Protein AF-A0AAD9HJ63-F1 (afdb_monomer)

Radius of gyration: 16.08 Å; Cα contacts (8 Å, |Δi|>4): 70; chains: 1; bounding box: 34×43×35 Å

Sequence (99 aa):
MPKPILMEDLDVWVKPELRRQTDQAISTLRSHILQITVPSKERPQEIQLTTNFKNLLRLALEGGGKRGELMLAELMKYRVYQLCERLSRRQSWVKYHTG

Secondary structure (DSSP, 8-state):
--SPEEHHHHHHHS-GGGHHHHHHHHHHHTTTTEEEPPP-SSS--EEEE-HHHHHHHHHHHHT-S-HHHHHHHHHHHHHHHHHHHHHHHHHHHHHHH--

Solvent-accessible surface area (backbone atoms only — not comparable to full-atom values): 5740 Å² total; per-residue (Å²): 129,97,64,68,43,47,53,70,63,50,55,73,73,45,56,82,95,43,48,74,57,50,55,53,48,51,61,65,36,46,80,74,42,35,43,68,53,77,66,48,101,89,38,74,40,30,42,37,68,29,70,67,48,52,49,40,50,48,27,52,73,72,72,48,62,61,75,67,50,42,51,50,32,52,51,48,52,51,52,52,49,53,49,53,49,55,57,51,57,47,53,56,55,54,66,74,72,74,116

Nearest PDB structures (foldseek):
  8ebw-assembly1_D  TM=8.309E-01  e=2.772E-02  Homo sapiens
  6yhr-assembly1_A  TM=4.984E-01  e=6.430E-01  Homo sapiens
  4nb5-assembly1_C  TM=4.112E-01  e=1.914E+00  Mycobacterium tuberculosis H37Rv
  3l7w-assembly1_A-2  TM=4.028E-01  e=2.320E+00  Streptococcus mutans UA159
  2dqr-assembly1_B  TM=3.921E-01  e=2.638E+00  Bacillus subtilis

Structure (mmCIF, N/CA/C/O backbone):
data_AF-A0AAD9HJ63-F1
#
_entry.id   AF-A0AAD9HJ63-F1
#
loop_
_atom_site.group_PDB
_atom_site.id
_atom_site.type_symbol
_atom_site.label_atom_id
_atom_site.label_alt_id
_atom_site.label_comp_id
_atom_site.label_asym_id
_atom_site.label_entity_id
_atom_site.label_seq_id
_atom_site.pdbx_PDB_ins_code
_atom_site.Cartn_x
_atom_site.Cartn_y
_atom_site.Cartn_z
_atom_site.occupancy
_atom_site.B_iso_or_equiv
_atom_site.auth_seq_id
_atom_site.auth_comp_id
_atom_site.auth_asym_id
_atom_site.auth_atom_id
_atom_site.pdbx_PDB_model_num
ATOM 1 N N . MET A 1 1 ? -5.520 3.967 -10.001 1.00 51.53 1 MET A N 1
ATOM 2 C CA . MET A 1 1 ? -6.636 4.339 -9.105 1.00 51.53 1 MET A CA 1
ATOM 3 C C . MET A 1 1 ? -6.657 5.849 -8.907 1.00 51.53 1 MET A C 1
ATOM 5 O O . MET A 1 1 ? -5.683 6.394 -8.384 1.00 51.53 1 MET A O 1
ATOM 9 N N . PRO A 1 2 ? -7.671 6.547 -9.440 1.00 66.44 2 PRO A N 1
ATOM 10 C CA . PRO A 1 2 ? -7.793 7.994 -9.289 1.00 66.44 2 PRO A CA 1
ATOM 11 C C . PRO A 1 2 ? -8.315 8.403 -7.905 1.00 66.44 2 PRO A C 1
ATOM 13 O O . PRO A 1 2 ? -8.005 9.505 -7.472 1.00 66.44 2 PRO A O 1
ATOM 16 N N . LYS A 1 3 ? -9.041 7.519 -7.204 1.00 80.81 3 LYS A N 1
ATOM 17 C CA . LYS A 1 3 ? -9.582 7.771 -5.864 1.00 80.81 3 LYS A CA 1
ATOM 18 C C . LYS A 1 3 ? -8.889 6.905 -4.800 1.00 80.81 3 LYS A C 1
ATOM 20 O O . LYS A 1 3 ? -8.553 5.760 -5.120 1.00 80.81 3 LYS A O 1
ATOM 25 N N . PRO A 1 4 ? -8.658 7.441 -3.588 1.00 85.38 4 PRO A N 1
ATOM 26 C CA . PRO A 1 4 ? -8.303 6.644 -2.416 1.00 85.38 4 PRO A CA 1
ATOM 27 C C . PRO A 1 4 ? -9.344 5.547 -2.164 1.00 85.38 4 PRO A C 1
ATOM 29 O O . PRO A 1 4 ? -10.519 5.734 -2.475 1.00 85.38 4 PRO A O 1
ATOM 32 N N . ILE A 1 5 ? -8.904 4.409 -1.635 1.00 89.69 5 ILE A N 1
ATOM 33 C CA . ILE A 1 5 ? -9.783 3.296 -1.254 1.00 89.69 5 ILE A CA 1
ATOM 34 C C . ILE A 1 5 ? -10.163 3.482 0.215 1.00 89.69 5 ILE A C 1
ATOM 36 O O . ILE A 1 5 ? -9.297 3.842 1.014 1.00 89.69 5 ILE A O 1
ATOM 40 N N . LEU A 1 6 ? -11.416 3.224 0.585 1.00 90.44 6 LEU A N 1
ATOM 41 C CA . LEU A 1 6 ? -11.810 3.185 1.992 1.00 90.44 6 LEU A CA 1
ATOM 42 C C . LEU A 1 6 ? -11.192 1.962 2.681 1.00 90.44 6 LEU A C 1
ATOM 44 O O . LEU A 1 6 ? -11.091 0.887 2.091 1.00 90.44 6 LEU A O 1
ATOM 48 N N . MET A 1 7 ? -10.798 2.110 3.945 1.00 86.81 7 MET A N 1
ATOM 49 C CA . MET A 1 7 ? -10.283 0.984 4.733 1.00 86.81 7 MET A CA 1
ATOM 50 C C . MET A 1 7 ? -11.317 -0.150 4.843 1.00 86.81 7 MET A C 1
ATOM 52 O O . MET A 1 7 ? -10.968 -1.321 4.739 1.00 86.81 7 MET A O 1
ATOM 56 N N . GLU A 1 8 ? -12.597 0.204 4.962 1.00 86.81 8 GLU A N 1
ATOM 57 C CA . GLU A 1 8 ? -13.712 -0.748 5.043 1.00 86.81 8 GLU A CA 1
ATOM 58 C C . GLU A 1 8 ? -13.882 -1.564 3.754 1.00 86.81 8 GLU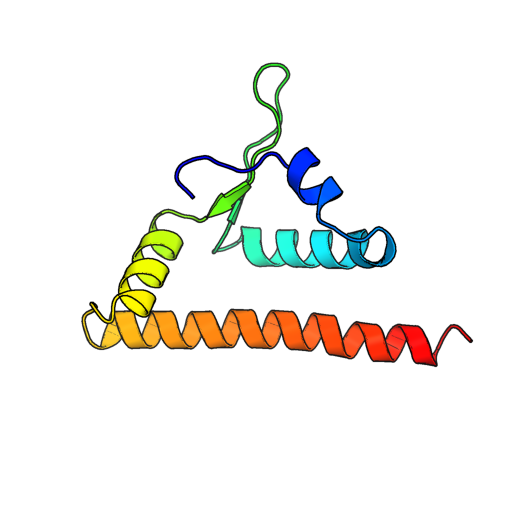 A C 1
ATOM 60 O O . GLU A 1 8 ? -14.092 -2.774 3.809 1.00 86.81 8 GLU A O 1
ATOM 65 N N . ASP A 1 9 ? -13.719 -0.934 2.586 1.00 88.88 9 ASP A N 1
ATOM 66 C CA . ASP A 1 9 ? -13.784 -1.634 1.297 1.00 88.88 9 ASP A CA 1
ATOM 67 C C . ASP A 1 9 ? -12.639 -2.649 1.161 1.00 88.88 9 ASP A C 1
ATOM 69 O O . ASP A 1 9 ? -12.818 -3.740 0.613 1.00 88.88 9 ASP A O 1
ATOM 73 N N . LEU A 1 10 ? -11.455 -2.308 1.685 1.00 85.31 10 LEU A N 1
ATOM 74 C CA . LEU A 1 10 ? -10.313 -3.217 1.701 1.00 85.31 10 LEU A CA 1
ATOM 75 C C . LEU A 1 10 ? -10.584 -4.436 2.593 1.00 85.31 10 LEU A C 1
ATOM 77 O O . LEU A 1 10 ? -10.238 -5.551 2.206 1.00 85.31 10 LEU A O 1
ATOM 81 N N . ASP A 1 11 ? -11.245 -4.250 3.737 1.00 83.75 11 ASP A N 1
ATOM 82 C CA . ASP A 1 11 ? -11.608 -5.341 4.648 1.00 83.75 11 ASP A CA 1
ATOM 83 C C . ASP A 1 11 ? -12.578 -6.350 4.020 1.00 83.75 11 ASP A C 1
ATOM 85 O O . ASP A 1 11 ? -12.521 -7.535 4.354 1.00 83.75 11 ASP A O 1
ATOM 89 N N . VAL A 1 12 ? -13.430 -5.917 3.082 1.00 88.12 12 VAL A N 1
ATOM 90 C CA . VAL A 1 12 ? -14.315 -6.809 2.310 1.00 88.12 12 VAL A CA 1
ATOM 91 C C . VAL A 1 12 ? -13.516 -7.685 1.340 1.00 88.12 12 VAL A C 1
ATOM 93 O O . VAL A 1 12 ? -13.881 -8.833 1.086 1.00 88.12 12 VAL A O 1
ATOM 96 N N . TRP A 1 13 ? -12.411 -7.173 0.795 1.00 83.25 13 TRP A N 1
ATOM 97 C CA . TRP A 1 13 ? -11.555 -7.918 -0.138 1.00 83.25 13 TRP A CA 1
ATOM 98 C C . TRP A 1 13 ? -10.580 -8.865 0.568 1.00 83.25 13 TRP A C 1
ATOM 100 O O . TRP A 1 13 ? -10.014 -9.768 -0.057 1.00 83.25 13 TRP A O 1
ATOM 110 N N . VAL A 1 14 ? -10.368 -8.670 1.867 1.00 85.69 14 VAL A N 1
ATOM 111 C CA . VAL A 1 14 ? -9.441 -9.460 2.673 1.00 85.69 14 VAL A CA 1
ATOM 112 C C . VAL A 1 14 ? -10.165 -10.667 3.255 1.00 85.69 14 VAL A C 1
ATOM 114 O O . VAL A 1 14 ? -11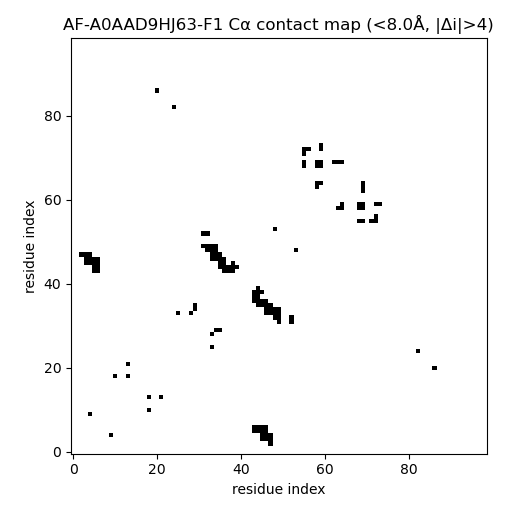.116 -10.547 4.024 1.00 85.69 14 VAL A O 1
ATOM 117 N N . LYS A 1 15 ? -9.663 -11.865 2.940 1.00 84.00 15 LYS A N 1
ATOM 118 C CA . LYS A 1 15 ? -10.140 -13.098 3.578 1.00 84.00 15 LYS A CA 1
ATOM 119 C C . LYS A 1 15 ? -9.968 -13.002 5.105 1.00 84.00 15 LYS A C 1
ATOM 121 O O . LYS A 1 15 ? -8.891 -12.576 5.540 1.00 84.00 15 LYS A O 1
ATOM 126 N N . PRO A 1 16 ? -10.955 -13.414 5.922 1.00 82.62 16 PRO A N 1
ATOM 127 C CA . PRO A 1 16 ? -10.904 -13.262 7.379 1.00 82.62 16 PRO A CA 1
ATOM 128 C C . PRO A 1 16 ? -9.628 -13.830 8.016 1.00 82.62 16 PRO A C 1
ATOM 130 O O . PRO A 1 16 ? -9.046 -13.211 8.907 1.00 82.62 16 PRO A O 1
ATOM 133 N N . GLU A 1 17 ? -9.128 -14.955 7.501 1.00 83.00 17 GLU A N 1
ATOM 134 C CA . GLU A 1 17 ? -7.937 -15.654 8.003 1.00 83.00 17 GLU A CA 1
ATOM 135 C C . GLU A 1 17 ? -6.635 -14.870 7.755 1.00 83.00 17 GLU A C 1
ATOM 137 O O . GLU A 1 17 ? -5.589 -15.174 8.332 1.00 83.00 17 GLU A O 1
ATOM 142 N N . LEU A 1 18 ? -6.683 -13.857 6.884 1.00 85.69 18 LEU A N 1
ATOM 143 C CA . LEU A 1 18 ? -5.534 -13.064 6.457 1.00 85.69 18 LEU A CA 1
ATOM 144 C C . LEU A 1 18 ? -5.494 -11.666 7.080 1.00 85.69 18 LEU A C 1
ATOM 146 O O . LEU A 1 18 ? -4.486 -10.984 6.909 1.00 85.69 18 LEU A O 1
ATOM 150 N N . ARG A 1 19 ? -6.512 -11.252 7.850 1.00 83.81 19 ARG A N 1
ATOM 151 C CA . ARG A 1 19 ? -6.611 -9.894 8.430 1.00 83.81 19 ARG A CA 1
ATOM 152 C C . ARG A 1 19 ? -5.332 -9.435 9.127 1.00 83.81 19 ARG A C 1
ATOM 154 O O . ARG A 1 19 ? -4.746 -8.430 8.746 1.00 83.81 19 ARG A O 1
ATOM 161 N N . ARG A 1 20 ? -4.807 -10.249 10.049 1.00 85.75 20 ARG A N 1
ATOM 162 C CA . ARG A 1 20 ? -3.567 -9.940 10.786 1.00 85.75 20 ARG A CA 1
ATOM 163 C C . ARG A 1 20 ? -2.357 -9.717 9.869 1.00 85.75 20 ARG A C 1
ATOM 165 O O . ARG A 1 20 ? -1.470 -8.926 10.182 1.00 85.75 20 ARG A O 1
ATOM 172 N N . GLN A 1 21 ? -2.283 -10.451 8.763 1.00 84.50 21 GLN A N 1
ATOM 173 C CA . GLN A 1 21 ? -1.181 -10.338 7.807 1.00 84.50 21 GLN A CA 1
ATOM 174 C C . GLN A 1 21 ? -1.347 -9.097 6.938 1.00 84.50 21 GLN A C 1
ATOM 176 O O . GLN A 1 21 ? -0.361 -8.413 6.667 1.00 84.50 21 GLN A O 1
ATOM 181 N N . THR A 1 22 ? -2.585 -8.786 6.555 1.00 84.94 22 THR A N 1
ATOM 182 C CA . THR A 1 22 ? -2.931 -7.544 5.869 1.00 84.94 22 THR A CA 1
ATOM 183 C C . THR A 1 22 ? -2.569 -6.336 6.727 1.00 84.94 22 THR A C 1
ATOM 185 O O . THR A 1 22 ? -1.844 -5.470 6.245 1.00 84.94 22 THR A O 1
ATOM 188 N N . ASP A 1 23 ? -2.934 -6.311 8.010 1.00 87.81 23 ASP A N 1
ATOM 189 C CA . ASP A 1 23 ? -2.575 -5.218 8.927 1.00 87.81 23 ASP A CA 1
ATOM 190 C C . ASP A 1 23 ? -1.056 -5.035 9.032 1.00 87.81 23 ASP A C 1
ATOM 192 O O . ASP A 1 23 ? -0.526 -3.921 8.978 1.00 87.81 23 ASP A O 1
ATOM 196 N N . GLN A 1 24 ? -0.320 -6.147 9.123 1.00 86.00 24 GLN A N 1
ATOM 197 C CA . GLN A 1 24 ? 1.141 -6.134 9.161 1.00 86.00 24 GLN A CA 1
ATOM 198 C C . GLN A 1 24 ? 1.753 -5.626 7.845 1.00 86.00 24 GLN A C 1
ATOM 200 O O . GLN A 1 24 ? 2.741 -4.879 7.863 1.00 86.00 24 GLN A O 1
ATOM 205 N N . ALA A 1 25 ? 1.177 -6.004 6.704 1.00 85.25 25 ALA A N 1
ATOM 206 C CA . ALA A 1 25 ? 1.589 -5.513 5.396 1.00 85.25 25 ALA A CA 1
ATOM 207 C C . ALA A 1 25 ? 1.327 -4.007 5.275 1.00 85.25 25 ALA A C 1
ATOM 209 O O . ALA A 1 25 ? 2.242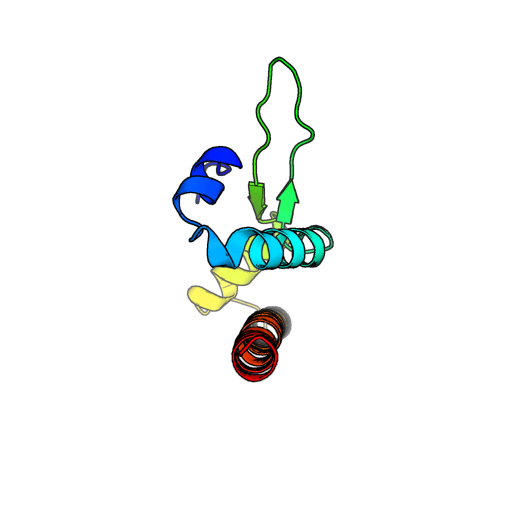 -3.263 4.928 1.00 85.25 25 ALA A O 1
ATOM 210 N N . ILE A 1 26 ? 0.131 -3.542 5.643 1.00 89.25 26 ILE A N 1
ATOM 211 C CA . ILE A 1 26 ? -0.243 -2.122 5.645 1.00 89.25 26 ILE A CA 1
ATOM 212 C C . ILE A 1 26 ? 0.720 -1.321 6.524 1.00 89.25 26 ILE A C 1
ATOM 214 O O . ILE A 1 26 ? 1.268 -0.316 6.071 1.00 89.25 26 ILE A O 1
ATOM 218 N N . SER A 1 27 ? 1.004 -1.798 7.739 1.00 87.19 27 SER A N 1
ATOM 219 C CA . SER A 1 27 ? 1.970 -1.174 8.652 1.00 87.19 27 SER A CA 1
ATOM 220 C C . SER A 1 27 ? 3.362 -1.043 8.020 1.00 87.19 27 SER A C 1
ATOM 222 O O . SER A 1 27 ? 3.969 0.028 8.052 1.00 87.19 27 SER A O 1
ATOM 224 N N . THR A 1 28 ? 3.838 -2.100 7.355 1.00 85.69 28 THR A N 1
ATOM 225 C CA . THR A 1 28 ? 5.141 -2.095 6.672 1.00 85.69 28 THR A CA 1
ATOM 226 C C . THR A 1 28 ? 5.167 -1.092 5.514 1.00 85.69 28 THR A C 1
ATOM 228 O O . THR A 1 28 ? 6.125 -0.330 5.349 1.00 85.69 28 THR A O 1
ATOM 231 N N . LEU A 1 29 ? 4.103 -1.072 4.711 1.00 86.56 29 LEU A N 1
ATOM 232 C CA . LEU A 1 29 ? 4.002 -0.263 3.499 1.00 86.56 29 LEU A CA 1
ATOM 233 C C . LEU A 1 29 ? 3.750 1.228 3.787 1.00 86.56 29 LEU A C 1
ATOM 235 O O . LEU A 1 29 ? 4.132 2.071 2.972 1.00 86.56 29 LEU A O 1
ATOM 239 N N . ARG A 1 30 ? 3.176 1.571 4.948 1.00 87.81 30 ARG A N 1
ATOM 240 C CA . ARG A 1 30 ? 2.878 2.951 5.384 1.00 87.81 30 ARG A CA 1
ATOM 241 C C . ARG A 1 30 ? 4.097 3.878 5.409 1.00 87.81 30 ARG A C 1
ATOM 243 O O . ARG A 1 30 ? 3.950 5.088 5.308 1.00 87.81 30 ARG A O 1
ATOM 250 N N . SER A 1 31 ? 5.300 3.327 5.543 1.00 76.94 31 SER A N 1
ATOM 251 C CA . SER A 1 31 ? 6.529 4.121 5.652 1.00 76.94 31 SER A CA 1
ATOM 252 C C . SER A 1 31 ? 6.942 4.816 4.344 1.00 76.94 31 SER A C 1
ATOM 254 O O . SER A 1 31 ? 7.496 5.908 4.394 1.00 76.94 31 SER A O 1
ATOM 256 N N . HIS A 1 32 ? 6.680 4.205 3.180 1.00 77.88 32 HIS A N 1
ATOM 257 C CA . HIS A 1 32 ? 7.207 4.697 1.893 1.00 77.88 32 HIS A CA 1
ATOM 258 C C . HIS A 1 32 ? 6.239 4.550 0.705 1.00 77.88 32 HIS A C 1
ATOM 260 O O . HIS A 1 32 ? 6.393 5.235 -0.307 1.00 77.88 32 HIS A O 1
ATOM 266 N N . ILE A 1 33 ? 5.246 3.660 0.801 1.00 87.69 33 ILE A N 1
ATOM 267 C CA . ILE A 1 33 ? 4.393 3.260 -0.330 1.00 87.69 33 ILE A CA 1
ATOM 268 C C . ILE A 1 33 ? 2.958 3.752 -0.143 1.00 87.69 33 ILE A C 1
ATOM 270 O O . ILE A 1 33 ? 2.373 4.275 -1.091 1.00 87.69 33 ILE A O 1
ATOM 274 N N . LEU A 1 34 ? 2.400 3.620 1.064 1.00 90.12 34 LEU A N 1
ATOM 275 C CA . LEU A 1 34 ? 1.022 4.010 1.369 1.00 90.12 34 LEU A CA 1
ATOM 276 C C . LEU A 1 34 ? 0.964 5.329 2.139 1.00 90.12 34 LEU A C 1
ATOM 278 O O . LEU A 1 34 ? 1.704 5.535 3.094 1.00 90.12 34 LEU A O 1
ATOM 282 N N . GLN A 1 35 ? 0.014 6.179 1.771 1.00 90.31 35 GLN A N 1
ATOM 283 C CA . GLN A 1 35 ? -0.524 7.225 2.629 1.00 90.31 35 GLN A CA 1
ATOM 284 C C . GLN A 1 35 ? -1.863 6.749 3.178 1.00 90.31 35 GLN A C 1
ATOM 286 O O . GLN A 1 35 ? -2.725 6.300 2.423 1.00 90.31 35 GLN A O 1
ATOM 291 N N . ILE A 1 36 ? -2.016 6.861 4.493 1.00 89.19 36 ILE A N 1
ATOM 292 C CA . ILE A 1 36 ? -3.244 6.514 5.203 1.00 89.19 36 ILE A CA 1
ATOM 293 C C . ILE A 1 36 ? -3.740 7.784 5.876 1.00 89.19 36 ILE A C 1
ATOM 295 O O . ILE A 1 36 ? -2.985 8.407 6.631 1.00 89.19 36 ILE A O 1
ATOM 299 N N . THR A 1 37 ? -4.972 8.187 5.585 1.00 87.06 37 THR A N 1
ATOM 300 C CA . THR A 1 37 ? -5.569 9.363 6.223 1.00 87.06 37 THR A CA 1
ATOM 301 C C . THR A 1 37 ? -5.869 9.066 7.689 1.00 87.06 37 THR A C 1
ATOM 303 O O . THR A 1 37 ? -6.124 7.926 8.084 1.00 87.06 37 THR A O 1
ATOM 306 N N . VAL A 1 38 ? -5.790 10.097 8.528 1.00 84.50 38 VAL A N 1
ATOM 307 C CA . VAL A 1 38 ? -6.234 9.981 9.918 1.00 84.50 38 VAL A CA 1
ATOM 308 C C . VAL A 1 38 ? -7.765 10.003 9.907 1.00 84.50 38 VAL A C 1
ATOM 310 O O . VAL A 1 38 ? -8.323 10.941 9.331 1.00 84.50 38 VAL A O 1
ATOM 313 N N . PRO A 1 39 ? -8.444 9.004 10.497 1.00 86.94 39 PRO A N 1
ATOM 314 C CA . PRO A 1 39 ? -9.899 9.004 10.565 1.00 86.94 39 PRO A CA 1
ATOM 315 C C . PRO A 1 39 ? -10.404 10.203 11.376 1.00 86.94 39 PRO A C 1
ATOM 317 O O . PRO A 1 39 ? -9.877 10.508 12.448 1.00 86.94 39 PRO A O 1
ATOM 320 N N . SER A 1 40 ? -11.443 10.868 10.877 1.00 86.69 40 SER A N 1
ATOM 321 C CA . SER A 1 40 ? -12.187 11.914 11.582 1.00 86.69 40 SER A CA 1
ATOM 322 C C . SER A 1 40 ? -13.693 11.685 11.428 1.00 86.69 40 SER A C 1
ATOM 324 O O . SER A 1 40 ? -14.124 10.866 10.620 1.00 86.69 40 SER A O 1
ATOM 326 N N . LYS A 1 41 ? -14.518 12.419 12.188 1.00 82.19 41 LYS A N 1
ATOM 327 C CA . LYS A 1 41 ? -15.989 12.320 12.083 1.00 82.19 41 LYS A CA 1
ATOM 328 C C . LYS A 1 41 ? -16.519 12.632 10.676 1.00 82.19 41 LYS A C 1
ATOM 330 O O . LYS A 1 41 ? -17.583 12.153 10.313 1.00 82.19 41 LYS A O 1
ATOM 335 N N . GLU A 1 42 ? -15.783 13.434 9.914 1.00 82.81 42 GLU A N 1
ATOM 336 C CA . GLU A 1 42 ? -16.159 13.901 8.574 1.00 82.81 42 GLU A CA 1
ATOM 337 C C . GLU A 1 42 ? -15.425 13.143 7.465 1.00 82.81 42 GLU A C 1
ATOM 339 O O . GLU A 1 42 ? -15.866 13.150 6.317 1.00 82.81 42 GLU A O 1
ATOM 344 N N . ARG A 1 43 ? -14.295 12.500 7.791 1.00 82.00 43 ARG A N 1
ATOM 345 C CA . ARG A 1 43 ? -13.434 11.831 6.820 1.00 82.00 43 ARG A CA 1
ATOM 346 C C . ARG A 1 43 ? -13.128 10.396 7.259 1.00 82.00 43 ARG A C 1
ATOM 348 O O . ARG A 1 43 ? -12.346 10.215 8.199 1.00 82.00 43 ARG A O 1
ATOM 355 N N . PRO A 1 44 ? -13.682 9.380 6.571 1.00 86.69 44 PRO A N 1
ATOM 356 C CA . PRO A 1 44 ? -13.339 7.992 6.844 1.00 86.69 44 PRO A CA 1
ATOM 357 C C . PRO A 1 44 ? -11.856 7.724 6.553 1.00 86.69 44 PRO A C 1
ATOM 359 O O . PRO A 1 44 ? -11.177 8.487 5.856 1.00 86.69 44 PRO A O 1
ATOM 362 N N . GLN A 1 45 ? -11.337 6.633 7.116 1.00 90.56 45 GLN A N 1
ATOM 363 C CA . GLN A 1 45 ? -9.960 6.228 6.871 1.00 90.56 45 GLN A CA 1
ATOM 364 C C . GLN A 1 45 ? -9.803 5.742 5.427 1.00 90.56 45 GLN A C 1
ATOM 366 O O . GLN A 1 45 ? -10.496 4.832 4.976 1.00 90.56 45 GLN A O 1
ATOM 371 N N . GLU A 1 46 ? -8.860 6.346 4.716 1.00 91.50 46 GLU A N 1
ATOM 372 C CA . GLU A 1 46 ? -8.581 6.101 3.308 1.00 91.50 46 GLU A CA 1
ATOM 373 C C . GLU A 1 46 ? -7.136 5.642 3.138 1.00 91.50 46 GLU A C 1
ATOM 375 O O . GLU A 1 46 ? -6.221 6.158 3.787 1.00 91.50 46 GLU A O 1
ATOM 380 N N . ILE A 1 47 ? -6.924 4.715 2.208 1.00 90.81 47 ILE A N 1
ATOM 381 C CA . ILE A 1 47 ? -5.614 4.253 1.766 1.00 90.81 47 ILE A CA 1
ATOM 382 C C . ILE A 1 47 ? -5.376 4.723 0.331 1.00 90.81 47 ILE A C 1
ATOM 384 O O . ILE A 1 47 ? -6.183 4.494 -0.572 1.00 90.81 47 ILE A O 1
ATOM 388 N N . GLN A 1 48 ? -4.214 5.328 0.094 1.00 91.00 48 GLN A N 1
ATOM 389 C CA . GLN A 1 48 ? -3.736 5.662 -1.245 1.00 91.00 48 GLN A CA 1
ATOM 390 C C . GLN A 1 48 ? -2.235 5.399 -1.388 1.00 91.00 48 GLN A C 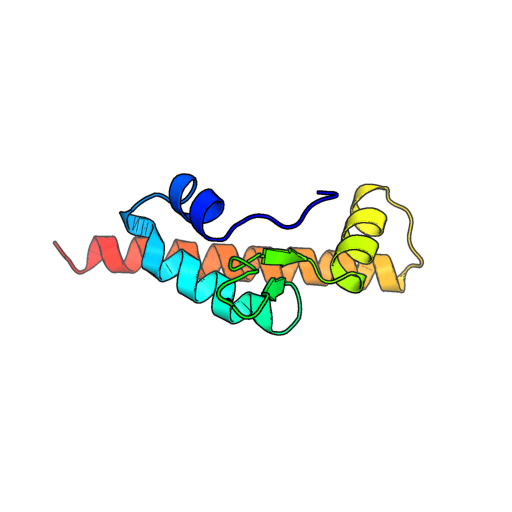1
ATOM 392 O O . GLN A 1 48 ? -1.494 5.399 -0.410 1.00 91.00 48 GLN A O 1
ATOM 397 N N . LEU A 1 49 ? -1.762 5.200 -2.620 1.00 89.06 49 LEU A N 1
ATOM 398 C CA . LEU A 1 49 ? -0.324 5.172 -2.902 1.00 89.06 49 LEU A CA 1
ATOM 399 C C . LEU A 1 49 ? 0.256 6.588 -2.817 1.00 89.06 49 LEU A C 1
ATOM 401 O O . LEU A 1 49 ? -0.400 7.549 -3.222 1.00 89.06 4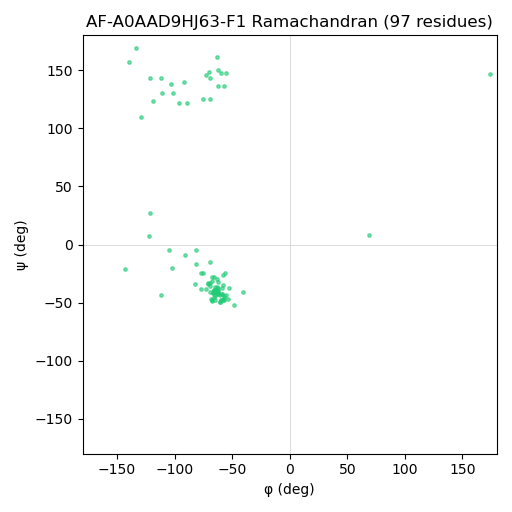9 LEU A O 1
ATOM 405 N N . THR A 1 50 ? 1.501 6.721 -2.359 1.00 90.12 50 THR A N 1
ATOM 406 C CA . THR A 1 50 ? 2.226 7.995 -2.453 1.00 90.12 50 THR A CA 1
ATOM 407 C C . THR A 1 50 ? 2.361 8.422 -3.918 1.00 90.12 50 THR A C 1
ATOM 409 O O . THR A 1 50 ? 2.511 7.589 -4.819 1.00 90.12 50 THR A O 1
ATOM 412 N N . THR A 1 51 ? 2.352 9.733 -4.172 1.00 88.38 51 THR A N 1
ATOM 413 C CA . THR A 1 51 ? 2.507 10.290 -5.527 1.00 88.38 51 THR A CA 1
ATOM 414 C C . THR A 1 51 ? 3.784 9.791 -6.204 1.00 88.38 51 THR A C 1
ATOM 416 O O . THR A 1 51 ? 3.738 9.364 -7.356 1.00 88.38 51 THR A O 1
ATOM 419 N N . ASN A 1 52 ? 4.905 9.754 -5.473 1.00 85.31 52 ASN A N 1
ATOM 420 C CA . ASN A 1 52 ? 6.173 9.235 -5.992 1.00 85.31 52 ASN A CA 1
ATOM 421 C C . ASN A 1 52 ? 6.069 7.768 -6.403 1.00 85.31 52 ASN A C 1
ATOM 423 O O . ASN A 1 52 ? 6.452 7.423 -7.518 1.00 85.31 52 ASN A O 1
ATOM 427 N N . PHE A 1 53 ? 5.524 6.909 -5.539 1.00 85.44 53 PHE A N 1
ATOM 428 C CA . PHE A 1 53 ? 5.392 5.491 -5.855 1.00 85.44 53 PHE A CA 1
ATOM 429 C C . PHE A 1 53 ? 4.468 5.266 -7.056 1.00 85.44 53 PHE A C 1
ATOM 431 O O . PHE A 1 53 ? 4.789 4.477 -7.940 1.00 85.44 53 PHE A O 1
ATOM 438 N N . LYS A 1 54 ? 3.352 6.001 -7.136 1.00 86.69 54 LYS A N 1
ATOM 439 C CA . LYS A 1 54 ? 2.413 5.937 -8.265 1.00 86.69 54 LYS A CA 1
ATOM 440 C C . LYS A 1 54 ? 3.077 6.334 -9.587 1.00 86.69 54 LYS A C 1
ATOM 442 O O . LYS A 1 54 ? 2.874 5.649 -10.586 1.00 86.69 54 LYS A O 1
ATOM 447 N N . ASN A 1 55 ? 3.880 7.397 -9.584 1.00 86.31 55 ASN A N 1
ATOM 448 C CA . ASN A 1 55 ? 4.604 7.859 -10.767 1.00 86.31 55 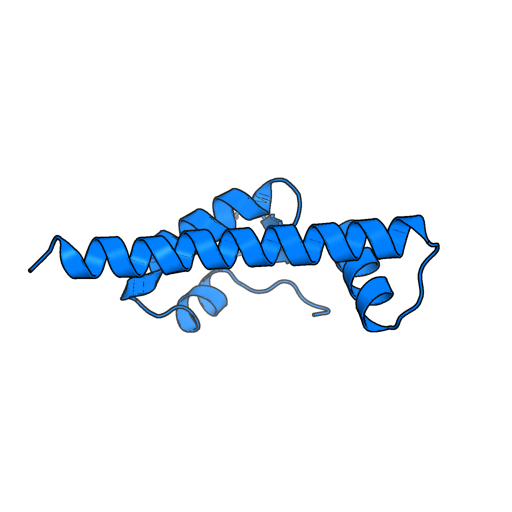ASN A CA 1
ATOM 449 C C . ASN A 1 55 ? 5.677 6.853 -11.193 1.00 86.31 55 ASN A C 1
ATOM 451 O O . ASN A 1 55 ? 5.712 6.459 -12.354 1.00 86.31 55 ASN A O 1
ATOM 455 N N . LEU A 1 56 ? 6.497 6.378 -10.252 1.00 83.19 56 LEU A N 1
ATOM 456 C CA . LEU A 1 56 ? 7.539 5.385 -10.526 1.00 83.19 56 LEU A CA 1
ATOM 457 C C . LEU A 1 56 ? 6.957 4.061 -11.033 1.00 83.19 56 LEU A C 1
ATOM 459 O O . LEU A 1 56 ? 7.484 3.481 -11.976 1.00 83.19 56 LEU A O 1
ATOM 463 N N . LEU A 1 57 ? 5.851 3.595 -10.449 1.00 82.44 57 LEU A N 1
ATOM 464 C CA . LEU A 1 57 ? 5.174 2.382 -10.902 1.00 82.44 57 LEU A CA 1
ATOM 465 C C . LEU A 1 57 ? 4.602 2.554 -12.313 1.00 82.44 57 LEU A C 1
ATOM 467 O O . LEU A 1 57 ? 4.717 1.648 -13.131 1.00 82.44 57 LEU A O 1
ATOM 471 N N . ARG A 1 58 ? 4.013 3.716 -12.611 1.00 84.50 58 ARG A N 1
ATOM 472 C CA . ARG A 1 58 ? 3.496 4.026 -13.947 1.00 84.50 58 ARG A CA 1
ATOM 473 C C . ARG A 1 58 ? 4.610 4.001 -14.993 1.00 84.50 58 ARG A C 1
ATOM 475 O O . ARG A 1 58 ? 4.480 3.295 -15.983 1.00 84.50 58 ARG A O 1
ATOM 482 N N . LEU A 1 59 ? 5.713 4.692 -14.715 1.00 82.19 59 LEU A N 1
ATOM 483 C CA . LEU A 1 59 ? 6.922 4.702 -15.539 1.00 82.19 59 LEU A CA 1
ATOM 484 C C . LEU A 1 59 ? 7.428 3.275 -15.819 1.00 82.19 59 LEU A C 1
ATOM 486 O O . LEU A 1 59 ? 7.650 2.885 -16.963 1.00 82.19 59 LEU A O 1
ATOM 490 N N . ALA A 1 60 ? 7.500 2.447 -14.778 1.00 79.12 60 ALA A N 1
ATOM 491 C CA . ALA A 1 60 ? 7.931 1.056 -14.888 1.00 79.12 60 ALA A CA 1
ATOM 492 C C . ALA A 1 60 ? 7.027 0.175 -15.759 1.00 79.12 60 ALA A C 1
ATOM 494 O O . ALA A 1 60 ? 7.519 -0.745 -16.409 1.00 79.12 60 ALA A O 1
ATOM 495 N N . LEU A 1 61 ? 5.713 0.408 -15.713 1.00 79.69 61 LEU A N 1
ATOM 496 C CA . LEU A 1 61 ? 4.719 -0.364 -16.462 1.00 79.69 61 LEU A CA 1
ATOM 497 C C . LEU A 1 61 ? 4.591 0.113 -17.912 1.00 79.69 61 LEU A C 1
ATOM 499 O O . LEU A 1 61 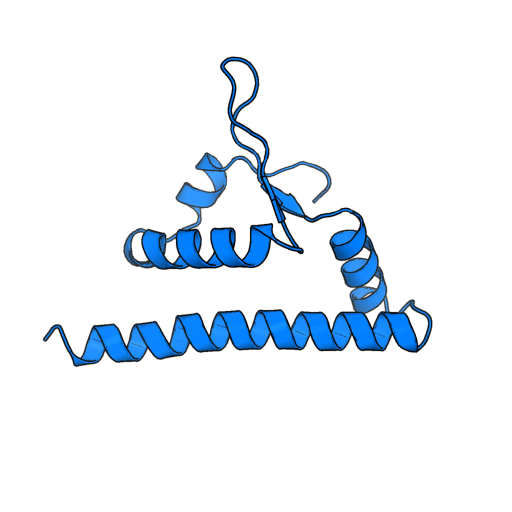? 4.372 -0.701 -18.800 1.00 79.69 61 LEU A O 1
ATOM 503 N N . GLU A 1 62 ? 4.750 1.414 -18.152 1.00 83.56 62 GLU A N 1
ATOM 504 C CA . GLU A 1 62 ? 4.727 2.020 -19.489 1.00 83.56 62 GLU A CA 1
ATOM 505 C C . GLU A 1 62 ? 6.084 1.884 -20.211 1.00 83.56 62 GLU A C 1
ATOM 507 O O . GLU A 1 62 ? 6.209 2.259 -21.373 1.00 83.56 62 GLU A O 1
ATOM 512 N N . GLY A 1 63 ? 7.111 1.352 -19.533 1.00 70.19 63 GLY A N 1
ATOM 513 C CA . GLY A 1 63 ? 8.473 1.225 -20.063 1.00 70.19 63 GLY A CA 1
ATOM 514 C C . GLY A 1 63 ? 9.199 2.565 -20.236 1.00 70.19 63 GLY A C 1
ATOM 515 O O . GLY A 1 63 ? 10.284 2.611 -20.812 1.00 70.19 63 GLY A O 1
ATOM 516 N N . GLY A 1 64 ? 8.615 3.659 -19.744 1.00 63.91 64 GLY A N 1
ATOM 517 C CA . GLY A 1 64 ? 9.185 4.997 -19.799 1.00 63.91 64 GLY A CA 1
ATOM 518 C C . GLY A 1 64 ? 9.897 5.316 -18.496 1.00 63.91 64 GLY A C 1
ATOM 519 O O . GLY A 1 64 ? 9.284 5.288 -17.445 1.00 63.91 64 GLY A O 1
ATOM 520 N N . GLY A 1 65 ? 11.184 5.636 -18.538 1.00 62.03 65 GLY A N 1
ATOM 521 C CA . GLY A 1 65 ? 11.932 6.083 -17.365 1.00 62.03 65 GLY A CA 1
ATOM 522 C C . GLY A 1 65 ? 13.409 6.227 -17.692 1.00 62.03 65 GLY A C 1
ATOM 523 O O . GLY A 1 65 ? 13.950 5.477 -18.509 1.00 62.03 65 GLY A O 1
ATOM 524 N N . LYS A 1 66 ? 14.097 7.187 -17.068 1.00 66.31 66 LYS A N 1
ATOM 525 C CA . LYS A 1 66 ? 15.568 7.221 -17.151 1.00 66.31 66 LYS A CA 1
ATOM 526 C C . LYS A 1 66 ? 16.120 5.945 -16.505 1.00 66.31 66 LYS A C 1
ATOM 528 O O . LYS A 1 66 ? 15.520 5.427 -15.568 1.00 66.31 66 LYS A O 1
ATOM 533 N N . ARG A 1 67 ? 17.282 5.445 -16.958 1.00 60.22 67 ARG A N 1
ATOM 534 C CA . ARG A 1 67 ? 17.910 4.191 -16.465 1.00 60.22 67 ARG A CA 1
ATOM 535 C C . ARG A 1 67 ? 17.817 3.995 -14.937 1.00 60.22 67 ARG A C 1
ATOM 537 O O . ARG A 1 67 ? 17.537 2.889 -14.492 1.00 60.22 67 ARG A O 1
ATOM 544 N N . GLY A 1 68 ? 18.007 5.054 -14.144 1.00 62.50 68 GLY A N 1
ATOM 545 C CA . GLY A 1 68 ? 17.904 5.000 -12.678 1.00 62.50 68 GLY A CA 1
ATOM 546 C C . GLY A 1 68 ? 16.481 4.822 -12.126 1.00 62.50 68 GLY A C 1
ATOM 547 O O . GLY A 1 68 ? 16.296 4.132 -11.130 1.00 62.50 68 GLY A O 1
ATOM 548 N N . GLU A 1 69 ? 15.463 5.380 -12.777 1.00 63.19 69 GLU A N 1
ATOM 549 C CA . GLU A 1 69 ? 14.053 5.255 -12.371 1.00 63.19 69 GLU A CA 1
ATOM 550 C C . GLU A 1 69 ? 13.515 3.853 -12.666 1.00 63.19 69 GLU A C 1
ATOM 552 O O . GLU A 1 69 ? 12.810 3.276 -11.840 1.00 63.19 69 GLU A O 1
ATOM 557 N N . LEU A 1 70 ? 13.925 3.271 -13.798 1.00 63.56 70 LEU A N 1
ATOM 558 C CA . LEU A 1 70 ? 13.653 1.870 -14.125 1.00 63.56 70 LEU A CA 1
ATOM 559 C C . LEU A 1 70 ? 14.312 0.928 -13.108 1.00 63.56 70 LEU A C 1
ATOM 561 O O . LEU A 1 70 ? 13.684 -0.023 -12.650 1.00 63.56 70 LEU A O 1
ATOM 565 N N . MET A 1 71 ? 15.546 1.225 -12.691 1.00 66.38 71 MET A N 1
ATOM 566 C CA . MET A 1 71 ? 16.253 0.440 -11.677 1.00 66.38 71 MET A CA 1
ATOM 567 C C . MET A 1 71 ? 15.583 0.539 -10.297 1.00 66.38 71 MET A C 1
ATOM 569 O O . MET A 1 71 ? 15.418 -0.472 -9.617 1.00 66.38 71 MET A O 1
ATOM 573 N N . LEU A 1 72 ? 15.136 1.734 -9.896 1.00 66.44 72 LEU A N 1
ATOM 574 C CA . LEU A 1 72 ? 14.361 1.930 -8.667 1.00 66.44 72 LEU A CA 1
ATOM 575 C C . LEU A 1 72 ? 13.023 1.196 -8.715 1.00 66.44 72 LEU A C 1
ATOM 577 O O . LEU A 1 72 ? 12.640 0.561 -7.735 1.00 66.44 72 LEU A O 1
ATOM 581 N N . ALA A 1 73 ? 12.320 1.245 -9.844 1.00 64.31 73 ALA A N 1
ATOM 582 C CA . ALA A 1 73 ? 11.077 0.514 -10.003 1.00 64.31 73 ALA A CA 1
ATOM 583 C C . ALA A 1 73 ? 11.275 -1.002 -9.910 1.00 64.31 73 ALA A C 1
ATOM 585 O O . ALA A 1 73 ? 10.491 -1.677 -9.247 1.00 64.31 73 ALA A O 1
ATOM 586 N N . GLU A 1 74 ? 12.339 -1.533 -10.510 1.00 67.44 74 GLU A N 1
ATOM 587 C CA . GLU A 1 74 ? 12.660 -2.958 -10.438 1.00 67.44 74 GLU A CA 1
ATOM 588 C C . GLU A 1 74 ? 13.029 -3.385 -9.007 1.00 67.44 74 GLU A C 1
ATOM 590 O O . GLU A 1 74 ? 12.540 -4.397 -8.502 1.00 67.44 74 GLU A O 1
ATOM 595 N N . LEU A 1 75 ? 13.788 -2.554 -8.285 1.00 70.12 75 LEU A N 1
ATOM 596 C CA . LEU A 1 75 ? 14.064 -2.755 -6.858 1.00 70.12 75 LEU A CA 1
ATOM 597 C C . LEU A 1 75 ? 12.790 -2.698 -6.005 1.00 70.12 75 LEU A C 1
ATOM 599 O O . LEU A 1 75 ? 12.648 -3.463 -5.047 1.00 70.12 75 LEU A O 1
ATOM 603 N N . MET A 1 76 ? 11.842 -1.822 -6.346 1.00 67.62 76 MET A N 1
ATOM 604 C CA . MET A 1 76 ? 10.552 -1.748 -5.662 1.00 67.62 76 MET A CA 1
ATOM 605 C C . MET A 1 76 ? 9.682 -2.975 -5.942 1.00 67.62 76 MET A C 1
ATOM 607 O O . MET A 1 76 ? 9.103 -3.513 -4.997 1.00 67.62 76 MET A O 1
ATOM 611 N N . LYS A 1 77 ? 9.649 -3.485 -7.182 1.00 67.50 77 LYS A N 1
ATOM 612 C CA . LYS A 1 77 ? 9.008 -4.774 -7.500 1.00 67.50 77 LYS A CA 1
ATOM 613 C C . LYS A 1 77 ? 9.611 -5.898 -6.660 1.00 67.50 77 LYS A C 1
ATOM 615 O O . LYS A 1 77 ? 8.870 -6.658 -6.042 1.00 67.50 77 LYS A O 1
ATOM 620 N N . TYR A 1 78 ? 10.940 -5.953 -6.556 1.00 69.75 78 TYR A N 1
ATOM 621 C CA . TYR A 1 78 ? 11.637 -6.969 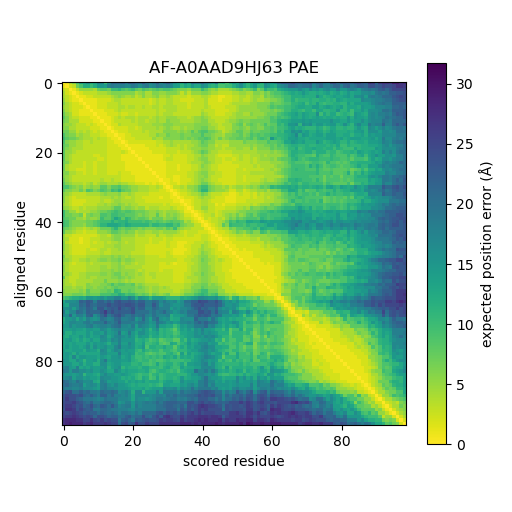-5.768 1.00 69.75 78 TYR A CA 1
ATOM 622 C C . TYR A 1 78 ? 11.341 -6.859 -4.263 1.00 69.75 78 TYR A C 1
ATOM 624 O O . TYR A 1 78 ? 11.085 -7.862 -3.598 1.00 69.75 78 TYR A O 1
ATOM 632 N N . ARG A 1 79 ? 11.292 -5.639 -3.712 1.00 67.06 79 ARG A N 1
ATOM 633 C CA . ARG A 1 79 ? 10.902 -5.385 -2.311 1.00 67.06 79 ARG A CA 1
ATOM 634 C C . ARG A 1 79 ? 9.468 -5.822 -2.018 1.00 67.06 79 ARG A C 1
ATOM 636 O O . ARG A 1 79 ? 9.233 -6.418 -0.966 1.00 67.06 79 ARG A O 1
ATOM 643 N N . VAL A 1 80 ? 8.527 -5.539 -2.922 1.00 67.62 80 VAL A N 1
ATOM 644 C CA . VAL A 1 80 ? 7.129 -5.981 -2.795 1.00 67.62 80 VAL A CA 1
ATOM 645 C C . VAL A 1 80 ? 7.052 -7.504 -2.893 1.00 67.62 80 VAL A C 1
ATOM 647 O O . VAL A 1 80 ? 6.441 -8.130 -2.032 1.00 67.62 80 VAL A O 1
ATOM 650 N N . TYR A 1 81 ? 7.751 -8.115 -3.851 1.00 68.12 81 TYR A N 1
ATOM 651 C CA . TYR A 1 81 ? 7.821 -9.570 -3.993 1.00 68.12 81 TYR A CA 1
ATOM 652 C C . TYR A 1 81 ? 8.376 -10.250 -2.732 1.00 68.12 81 TYR A C 1
ATOM 654 O O . TYR A 1 81 ? 7.749 -11.161 -2.199 1.00 68.12 81 TYR A O 1
ATOM 662 N N . GLN A 1 82 ? 9.489 -9.763 -2.174 1.00 66.94 82 GLN A N 1
ATOM 663 C CA . GLN A 1 82 ? 10.044 -10.299 -0.925 1.00 66.94 82 GLN A CA 1
ATOM 664 C C . GLN A 1 82 ? 9.144 -10.063 0.297 1.00 66.94 82 GLN A C 1
ATOM 666 O O . GLN A 1 82 ? 9.201 -10.812 1.276 1.00 66.94 82 GLN A O 1
ATOM 671 N N . LEU A 1 83 ? 8.326 -9.006 0.300 1.00 64.81 83 LEU A N 1
ATOM 672 C CA . LEU A 1 83 ? 7.301 -8.820 1.325 1.00 64.81 83 LEU A CA 1
ATOM 673 C C . LEU A 1 83 ? 6.214 -9.895 1.187 1.00 64.81 83 LEU A C 1
ATOM 675 O O . LEU A 1 83 ? 5.912 -10.566 2.172 1.00 64.81 83 LEU A O 1
ATOM 679 N N . CYS A 1 84 ? 5.701 -10.114 -0.025 1.00 61.97 84 CYS A N 1
ATOM 680 C CA . CYS A 1 84 ? 4.730 -11.168 -0.318 1.00 61.97 84 CYS A CA 1
ATOM 681 C C . CYS A 1 84 ? 5.271 -12.562 0.026 1.00 61.97 84 CYS A C 1
ATOM 683 O O . CYS A 1 84 ? 4.570 -13.355 0.648 1.00 61.97 84 CYS A O 1
ATOM 685 N N . GLU A 1 85 ? 6.530 -12.853 -0.301 1.00 66.75 85 GLU A N 1
ATOM 686 C CA . GLU A 1 85 ? 7.153 -14.143 -0.013 1.00 66.75 85 GLU A CA 1
ATOM 687 C C . GLU A 1 85 ? 7.328 -14.379 1.495 1.00 66.75 85 GLU A C 1
ATOM 689 O O . GLU A 1 85 ? 7.031 -15.466 1.990 1.00 66.75 85 GLU A O 1
ATOM 694 N N . ARG A 1 86 ? 7.738 -13.359 2.262 1.00 64.94 86 ARG A N 1
ATOM 695 C CA . ARG A 1 86 ? 7.817 -13.456 3.732 1.00 64.94 86 ARG A CA 1
ATOM 696 C C . ARG A 1 86 ? 6.451 -13.671 4.375 1.00 64.94 86 ARG A C 1
ATOM 698 O O . ARG A 1 86 ? 6.353 -14.434 5.336 1.00 64.94 86 ARG A O 1
ATOM 705 N N . LEU A 1 87 ? 5.412 -13.018 3.857 1.00 59.62 87 LEU A N 1
ATOM 706 C CA . LEU A 1 87 ? 4.037 -13.230 4.312 1.00 59.62 87 LEU A CA 1
ATOM 707 C C . LEU A 1 87 ? 3.554 -14.649 3.957 1.00 59.62 87 LEU A C 1
ATOM 709 O O . LEU A 1 87 ? 2.982 -15.324 4.808 1.00 59.62 87 LEU A O 1
ATOM 713 N N . SER A 1 88 ? 3.877 -15.145 2.759 1.00 61.62 88 SER A N 1
ATOM 714 C CA . SER A 1 88 ? 3.515 -16.488 2.283 1.00 61.62 88 SER A CA 1
ATOM 715 C C . SER A 1 88 ? 4.237 -17.619 3.036 1.00 61.62 88 SER A C 1
ATOM 717 O O . SER A 1 88 ? 3.600 -18.547 3.532 1.00 61.62 88 SER A O 1
ATOM 719 N N . ARG A 1 89 ? 5.560 -17.526 3.243 1.00 58.91 89 ARG A N 1
ATOM 720 C CA . ARG A 1 89 ? 6.330 -18.536 4.001 1.00 58.91 89 ARG A CA 1
ATOM 721 C C . ARG A 1 89 ? 5.879 -18.641 5.465 1.00 58.91 89 ARG A C 1
ATOM 723 O O . ARG A 1 89 ? 5.888 -19.734 6.028 1.00 58.91 89 ARG A O 1
ATOM 730 N N . ARG A 1 90 ? 5.427 -17.537 6.076 1.00 54.34 90 ARG A N 1
ATOM 731 C CA . ARG A 1 90 ? 4.821 -17.556 7.421 1.00 54.34 90 ARG A CA 1
ATOM 732 C C . ARG A 1 90 ? 3.476 -18.286 7.463 1.00 54.34 90 ARG A C 1
ATOM 734 O O . ARG A 1 90 ? 3.191 -18.912 8.478 1.00 54.34 90 ARG A O 1
ATOM 741 N N . GLN A 1 91 ? 2.682 -18.268 6.389 1.00 51.81 91 GLN A N 1
ATOM 742 C CA . GLN A 1 91 ? 1.438 -19.048 6.332 1.00 51.81 91 GLN A CA 1
ATOM 743 C C . GLN A 1 91 ? 1.691 -20.555 6.362 1.00 51.81 91 GLN A C 1
ATOM 745 O O . GLN A 1 91 ? 0.970 -21.267 7.058 1.00 51.81 91 GLN A O 1
ATOM 750 N N . SER A 1 92 ? 2.723 -21.039 5.660 1.00 48.16 92 SER A N 1
ATOM 751 C CA . SER A 1 92 ? 3.134 -22.444 5.782 1.00 48.16 92 SER A CA 1
ATOM 752 C C . SER A 1 92 ? 3.518 -22.766 7.224 1.00 48.16 92 SER A C 1
ATOM 754 O O . SER A 1 92 ? 3.010 -23.729 7.782 1.00 48.16 92 SER A O 1
ATOM 756 N N . TRP A 1 93 ? 4.332 -21.930 7.873 1.00 40.22 93 TRP A N 1
ATOM 757 C CA . TRP A 1 93 ? 4.794 -22.196 9.241 1.00 40.22 93 TRP A CA 1
ATOM 758 C C . TRP A 1 93 ? 3.651 -22.256 10.275 1.00 40.22 93 TRP A C 1
ATOM 760 O O . TRP A 1 93 ? 3.647 -23.134 11.131 1.00 40.22 93 TRP A O 1
ATOM 770 N N . VAL A 1 94 ? 2.634 -21.392 10.157 1.00 47.81 94 VAL A N 1
ATOM 771 C CA . VAL A 1 94 ? 1.445 -21.423 11.036 1.00 47.81 94 VAL A CA 1
ATOM 772 C C . VAL A 1 94 ? 0.569 -22.658 10.781 1.00 47.81 94 VAL A C 1
ATOM 774 O O . VAL A 1 94 ? 0.046 -23.239 11.729 1.00 47.81 94 VAL A O 1
ATOM 777 N N . LYS A 1 95 ? 0.443 -23.118 9.529 1.00 50.03 95 LYS A N 1
ATOM 778 C CA . LYS A 1 95 ? -0.317 -24.342 9.214 1.00 50.03 95 LYS A CA 1
ATOM 779 C C . LYS A 1 95 ? 0.333 -25.623 9.753 1.00 50.03 95 LYS A C 1
ATOM 781 O O . LYS A 1 95 ? -0.392 -26.563 10.045 1.00 50.03 95 LYS A O 1
ATOM 786 N N . TYR A 1 96 ? 1.659 -25.664 9.909 1.00 42.34 96 TYR A N 1
ATOM 787 C CA . TYR A 1 96 ? 2.389 -26.862 10.359 1.00 42.34 96 TYR A CA 1
ATOM 788 C C . TYR A 1 96 ? 2.595 -26.973 11.881 1.00 42.34 96 TYR A C 1
ATOM 790 O O . TYR A 1 96 ? 3.065 -28.008 12.345 1.00 42.34 96 TYR A O 1
ATOM 798 N N . HIS A 1 97 ? 2.284 -25.941 12.670 1.00 43.59 97 HIS A N 1
ATOM 799 C CA . HIS A 1 97 ? 2.518 -25.936 14.128 1.00 43.59 97 HIS A CA 1
ATOM 800 C C . HIS A 1 97 ? 1.259 -25.697 14.974 1.00 43.59 97 HIS A C 1
ATOM 802 O O . HIS A 1 97 ? 1.356 -25.566 16.190 1.00 43.59 97 HIS A O 1
ATOM 808 N N . THR A 1 98 ? 0.083 -25.669 14.343 1.00 46.56 98 THR A N 1
ATOM 809 C CA . THR A 1 98 ? -1.217 -25.534 15.028 1.00 46.56 98 THR A CA 1
ATOM 810 C C . THR A 1 98 ? -2.149 -26.722 14.742 1.00 46.56 98 THR A C 1
ATOM 812 O O . THR A 1 98 ? -3.367 -26.552 14.727 1.00 46.56 98 THR A O 1
ATOM 815 N N . GLY A 1 99 ? -1.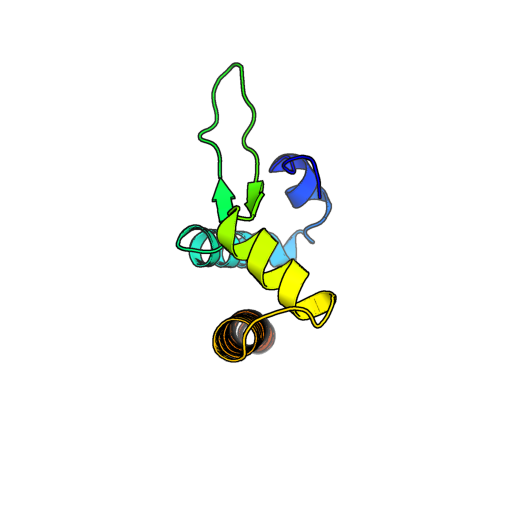575 -27.897 14.452 1.00 39.94 99 GLY A N 1
ATOM 816 C CA . GLY A 1 99 ? -2.282 -29.170 14.281 1.00 39.94 99 GLY A CA 1
ATOM 817 C C . GLY A 1 99 ? -1.994 -30.109 15.437 1.00 39.94 99 GLY A C 1
ATOM 818 O O . GLY A 1 99 ? -0.806 -30.175 15.823 1.00 39.94 99 GLY A O 1
#

InterPro domains:
  IPR004598 Transcription factor TFIIH subunit p52/Tfb2 [PF03849] (1-70)

pLDDT: mean 75.64, std 13.99, range [39.94, 91.5]

Organism: NCBI:txid1216348

Foldseek 3Di:
DPDFDAPVNVVVVDDPVCVVVVVVVCVVCCVAFWDWDDDDPVDGITIDTDPLNVVLCVCCVVVHDDPVSVVVSVVVVVVVVVSVVVSVVVVVVVVVPPD

Mean predicted aligned error: 10.17 Å